Protein AF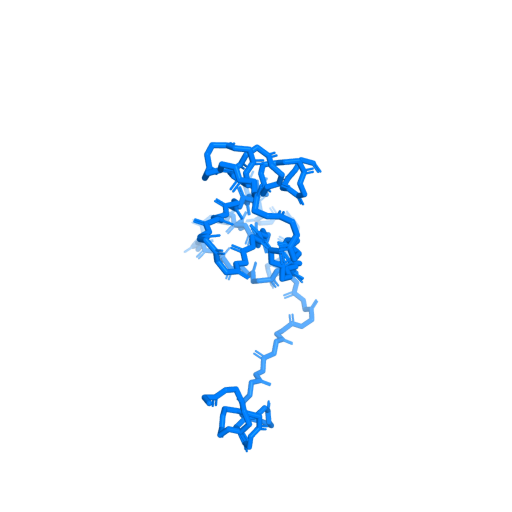-A0A0V1DNP7-F1 (afdb_monomer_lite)

Foldseek 3Di:
DVVVCVVCPVVDDADPDQPPDDPVQWPDKDKDKDWDDDQFKTKMWIWIWTDGPVDIDIHTDDMDMDTDDPPGDDRVVSSVVRVVRRD

Structure (mmCIF, N/CA/C/O backbone):
data_AF-A0A0V1DNP7-F1
#
_entry.id   AF-A0A0V1DNP7-F1
#
loop_
_atom_site.group_PDB
_atom_site.id
_atom_site.type_symbol
_atom_site.label_atom_id
_atom_site.label_alt_id
_atom_site.label_comp_id
_atom_site.label_asym_id
_atom_site.label_entity_id
_atom_site.label_seq_id
_atom_site.pdbx_PDB_ins_code
_atom_site.Cartn_x
_atom_site.Cartn_y
_atom_site.Cartn_z
_atom_site.occupancy
_atom_site.B_iso_or_equiv
_atom_site.auth_seq_id
_atom_site.auth_comp_id
_atom_site.auth_asym_id
_atom_site.auth_atom_id
_atom_site.pdbx_PDB_model_num
ATOM 1 N N . MET A 1 1 ? -21.834 -0.915 -0.239 1.00 60.75 1 MET A N 1
ATOM 2 C CA . MET A 1 1 ? -20.781 -0.469 -1.176 1.00 60.75 1 MET A CA 1
ATOM 3 C C . MET A 1 1 ? -19.977 -1.657 -1.709 1.00 60.75 1 MET A C 1
ATOM 5 O O . MET A 1 1 ? -20.203 -2.010 -2.856 1.00 60.75 1 MET A O 1
ATOM 9 N N . TRP A 1 2 ? -19.212 -2.388 -0.883 1.00 76.88 2 TRP A N 1
ATOM 10 C CA . TRP A 1 2 ? -18.382 -3.530 -1.329 1.00 76.88 2 TRP A CA 1
ATOM 11 C C . TRP A 1 2 ? -19.134 -4.649 -2.083 1.00 76.88 2 TRP A C 1
ATOM 13 O O . TRP A 1 2 ? -18.647 -5.152 -3.088 1.00 76.88 2 TRP A O 1
ATOM 23 N N . LYS A 1 3 ? -20.372 -4.991 -1.678 1.00 84.56 3 LYS A N 1
ATOM 24 C CA . LYS A 1 3 ? -21.202 -6.005 -2.371 1.00 84.56 3 LYS A CA 1
ATOM 25 C C . LYS A 1 3 ? -21.478 -5.674 -3.848 1.00 84.56 3 LYS A C 1
ATOM 27 O O . LYS A 1 3 ? -21.739 -6.575 -4.637 1.00 84.56 3 LYS A O 1
ATOM 32 N N . ARG A 1 4 ? -21.469 -4.386 -4.222 1.00 88.50 4 ARG A N 1
ATOM 33 C CA . ARG A 1 4 ? -21.636 -3.954 -5.620 1.00 88.50 4 ARG A CA 1
ATOM 34 C C . ARG A 1 4 ? -20.337 -4.125 -6.404 1.00 88.50 4 ARG A C 1
ATOM 36 O O . ARG A 1 4 ? -20.381 -4.617 -7.523 1.00 88.50 4 ARG A O 1
ATOM 43 N N . GLU A 1 5 ? -19.202 -3.781 -5.803 1.00 86.31 5 GLU A N 1
ATOM 44 C CA . GLU A 1 5 ? -17.876 -3.925 -6.420 1.00 86.31 5 GLU A CA 1
ATOM 45 C C . GLU A 1 5 ? -17.453 -5.384 -6.570 1.00 86.31 5 GLU A C 1
ATOM 47 O O . GLU A 1 5 ? -16.823 -5.734 -7.563 1.00 86.31 5 GLU A O 1
ATOM 52 N N . ALA A 1 6 ? -17.900 -6.255 -5.659 1.00 89.00 6 ALA A N 1
ATOM 53 C CA . ALA A 1 6 ? -17.687 -7.696 -5.745 1.00 89.00 6 ALA A CA 1
ATOM 54 C C . ALA A 1 6 ? -18.159 -8.280 -7.091 1.00 89.00 6 ALA A C 1
ATOM 56 O O . ALA A 1 6 ? -17.530 -9.184 -7.635 1.00 89.00 6 ALA A O 1
ATOM 57 N N . LYS A 1 7 ? -19.220 -7.713 -7.686 1.00 91.56 7 LYS A N 1
ATOM 58 C CA . LYS A 1 7 ? -19.717 -8.123 -9.010 1.00 91.56 7 LYS A CA 1
ATOM 59 C C . LYS A 1 7 ? -18.736 -7.827 -10.147 1.00 91.56 7 LYS A C 1
ATOM 61 O O . LYS A 1 7 ? -18.875 -8.389 -11.219 1.00 91.56 7 LYS A O 1
ATOM 66 N N . ASN A 1 8 ? -17.761 -6.945 -9.944 1.00 92.62 8 ASN A N 1
ATOM 67 C CA . ASN A 1 8 ? -16.742 -6.612 -10.936 1.00 92.62 8 ASN A CA 1
ATOM 68 C C . ASN A 1 8 ? -15.407 -7.332 -10.687 1.00 92.62 8 ASN A C 1
ATOM 70 O O . ASN A 1 8 ? -14.460 -7.079 -11.429 1.00 92.62 8 ASN A O 1
ATOM 74 N N . LEU A 1 9 ? -15.311 -8.236 -9.700 1.00 89.44 9 LEU A N 1
ATOM 75 C CA . LEU A 1 9 ? -14.055 -8.928 -9.370 1.00 89.44 9 LEU A CA 1
ATOM 76 C C . LEU A 1 9 ? -13.454 -9.670 -10.567 1.00 89.44 9 LEU A C 1
ATOM 78 O O . LEU A 1 9 ? -12.244 -9.638 -10.753 1.00 89.44 9 LEU A O 1
ATOM 82 N N . TRP A 1 10 ? -14.287 -10.261 -11.427 1.00 92.69 10 TRP A N 1
ATOM 83 C CA . TRP A 1 10 ? -13.822 -10.959 -12.631 1.00 92.69 10 TRP A CA 1
ATOM 84 C C . TRP A 1 10 ? -13.115 -10.046 -13.646 1.00 92.69 10 TRP A C 1
ATOM 86 O O . TRP A 1 10 ? -12.415 -10.533 -14.529 1.00 92.69 10 TRP A O 1
ATOM 96 N N . LYS A 1 11 ? -13.311 -8.722 -13.565 1.00 93.56 11 LYS A N 1
ATOM 97 C CA . LYS A 1 11 ? -12.648 -7.747 -14.446 1.00 93.56 11 LYS A CA 1
ATOM 98 C C . LYS A 1 11 ? -11.228 -7.433 -13.981 1.00 93.56 11 LYS A C 1
ATOM 100 O O . LYS A 1 11 ? -10.440 -6.908 -14.764 1.00 93.56 11 LYS A O 1
ATOM 105 N N . ILE A 1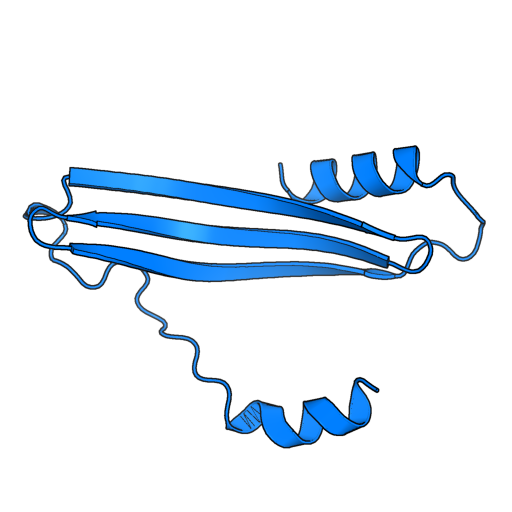 12 ? -10.903 -7.729 -12.722 1.00 90.31 12 ILE A N 1
ATOM 106 C CA . ILE A 1 12 ? -9.594 -7.442 -12.145 1.00 90.31 12 ILE A CA 1
ATOM 107 C C . ILE A 1 12 ? -8.601 -8.485 -12.655 1.00 90.31 12 ILE A C 1
ATOM 109 O O . ILE A 1 12 ? -8.761 -9.684 -12.437 1.00 90.31 12 ILE A O 1
ATOM 113 N N . LYS A 1 13 ? -7.550 -8.016 -13.329 1.00 89.56 13 LYS A N 1
ATOM 114 C CA . LYS A 1 13 ? -6.427 -8.843 -13.772 1.00 89.56 13 LYS A CA 1
ATOM 115 C C . LYS A 1 13 ? -5.179 -8.411 -13.020 1.00 89.56 13 LYS A C 1
ATOM 117 O O . LYS A 1 13 ? -4.737 -7.277 -13.176 1.00 89.56 13 LYS A O 1
ATOM 122 N N . ILE A 1 14 ? -4.610 -9.319 -12.232 1.00 87.56 14 ILE A N 1
ATOM 123 C CA . ILE A 1 14 ? -3.345 -9.099 -11.525 1.00 87.56 14 ILE A CA 1
ATOM 124 C C . ILE A 1 14 ? -2.266 -9.920 -12.243 1.00 87.56 14 ILE A C 1
ATOM 126 O O . ILE A 1 14 ? -2.323 -11.153 -12.216 1.00 87.56 14 ILE A O 1
ATOM 130 N N . PRO A 1 15 ? -1.308 -9.278 -12.933 1.00 87.81 15 PRO A N 1
ATOM 131 C CA . PRO A 1 15 ? -0.187 -9.980 -13.546 1.00 87.81 15 PRO A CA 1
ATOM 132 C C . PRO A 1 15 ? 0.624 -10.727 -12.483 1.00 87.81 15 PRO A C 1
ATOM 134 O O . PRO A 1 15 ? 1.032 -10.133 -11.492 1.00 87.81 15 PRO A O 1
ATOM 137 N N . ARG A 1 16 ? 0.877 -12.025 -12.697 1.00 86.88 16 ARG A N 1
ATOM 138 C CA . ARG A 1 16 ? 1.682 -12.841 -11.766 1.00 86.88 16 ARG A CA 1
ATOM 139 C C . ARG A 1 16 ? 3.175 -12.509 -11.820 1.00 86.88 16 ARG A C 1
ATOM 141 O O . ARG A 1 16 ? 3.875 -12.681 -10.832 1.00 86.88 16 ARG A O 1
ATOM 148 N N . CYS A 1 17 ? 3.661 -12.063 -12.976 1.00 89.81 17 CYS A N 1
ATOM 149 C CA . CYS A 1 17 ? 5.050 -11.663 -13.160 1.00 89.81 17 CYS A CA 1
ATOM 150 C C . CYS A 1 17 ? 5.232 -10.206 -12.711 1.00 89.81 17 CYS A C 1
ATOM 152 O O . CYS A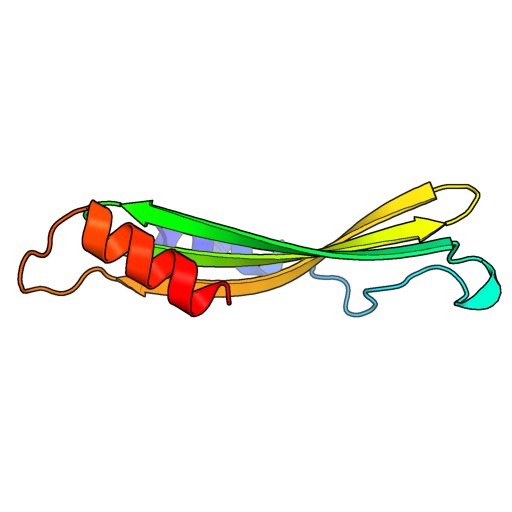 1 1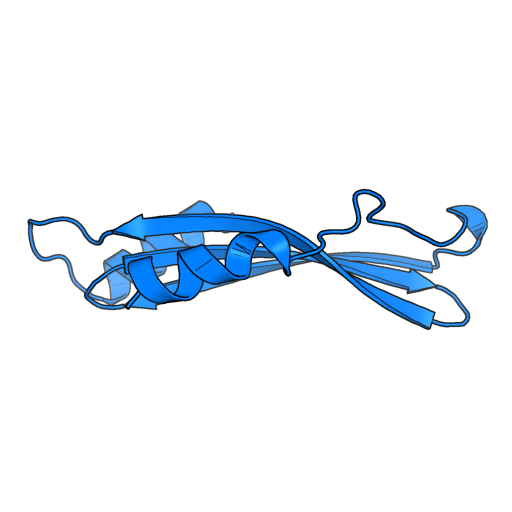7 ? 4.634 -9.293 -13.289 1.00 89.81 17 CYS A O 1
ATOM 154 N N . LEU A 1 18 ? 6.045 -10.003 -11.671 1.00 89.44 18 LEU A N 1
ATOM 155 C CA . LEU A 1 18 ? 6.322 -8.679 -11.110 1.00 89.44 18 LEU A CA 1
ATOM 156 C C . LEU A 1 18 ? 7.454 -7.950 -11.849 1.00 89.44 18 LEU A C 1
ATOM 158 O O . LEU A 1 18 ? 7.444 -6.723 -11.913 1.00 89.44 18 LEU A O 1
ATOM 162 N N . ILE A 1 19 ? 8.378 -8.702 -12.451 1.00 89.62 19 ILE A N 1
ATOM 163 C CA . ILE A 1 19 ? 9.547 -8.191 -13.176 1.00 89.62 19 ILE A CA 1
ATOM 164 C C . ILE A 1 19 ? 9.440 -8.678 -14.628 1.00 89.62 19 ILE A C 1
ATOM 166 O O . ILE A 1 19 ? 9.816 -9.810 -14.917 1.00 89.62 19 ILE A O 1
ATOM 170 N N . PRO A 1 20 ? 8.818 -7.890 -15.523 1.00 81.06 20 PRO A N 1
ATOM 171 C CA . PRO A 1 20 ? 8.546 -8.323 -16.892 1.00 81.06 20 PRO A CA 1
ATOM 172 C C . PRO A 1 20 ? 9.766 -8.246 -17.821 1.00 81.06 20 PRO A C 1
ATOM 174 O O . PRO A 1 20 ? 9.732 -8.860 -18.883 1.00 81.06 20 PRO A O 1
ATOM 177 N N . SER A 1 21 ? 10.794 -7.476 -17.459 1.00 80.69 21 SER A N 1
ATOM 178 C CA . SER A 1 21 ? 12.058 -7.367 -18.191 1.00 80.69 21 SER A CA 1
ATOM 179 C C . SER A 1 21 ? 13.057 -8.439 -17.737 1.00 80.69 21 SER A C 1
ATOM 181 O O . SER A 1 21 ? 12.975 -8.909 -16.597 1.00 80.69 21 SER A O 1
ATOM 183 N N . PRO A 1 22 ? 14.011 -8.836 -18.600 1.00 83.31 22 PRO A N 1
ATOM 184 C CA . PRO A 1 22 ? 15.167 -9.618 -18.182 1.00 83.31 22 PRO A CA 1
ATOM 185 C C . PRO A 1 22 ? 15.868 -8.961 -16.989 1.00 83.31 22 PRO A C 1
ATOM 187 O O . PRO A 1 22 ? 16.009 -7.738 -16.923 1.00 83.31 22 PRO A O 1
ATOM 190 N N . VAL A 1 23 ? 16.334 -9.779 -16.045 1.00 78.62 23 VAL A N 1
ATOM 191 C CA . VAL A 1 23 ? 17.036 -9.289 -14.845 1.00 78.62 23 VAL A CA 1
ATOM 192 C C . VAL A 1 23 ? 18.281 -8.481 -15.232 1.00 78.62 23 VAL A C 1
ATOM 194 O O . VAL A 1 23 ? 18.589 -7.485 -14.591 1.00 78.62 23 VAL A O 1
ATOM 197 N N . GLU A 1 24 ? 18.937 -8.852 -16.331 1.00 83.62 24 GLU A N 1
ATOM 198 C CA . GLU A 1 24 ? 20.119 -8.182 -16.893 1.00 83.62 24 GLU A CA 1
ATOM 199 C C . GLU A 1 24 ? 19.845 -6.748 -17.389 1.00 83.62 24 GLU A C 1
ATOM 201 O O . GLU A 1 24 ? 20.759 -5.930 -17.472 1.00 83.62 24 GLU A O 1
ATOM 206 N N . GLU A 1 25 ? 18.588 -6.426 -17.702 1.00 86.88 25 GLU A N 1
ATOM 207 C CA . GLU A 1 25 ? 18.142 -5.099 -18.153 1.00 86.88 25 GLU A CA 1
ATOM 208 C C . GLU A 1 25 ? 17.507 -4.278 -17.020 1.00 86.88 25 GLU A C 1
ATOM 210 O O . GLU A 1 25 ? 16.972 -3.188 -17.245 1.00 86.88 25 GLU A O 1
ATOM 215 N N . THR A 1 26 ? 17.507 -4.812 -15.798 1.00 89.44 26 THR A N 1
ATOM 216 C CA . THR A 1 26 ? 16.942 -4.148 -14.624 1.00 89.44 26 THR A CA 1
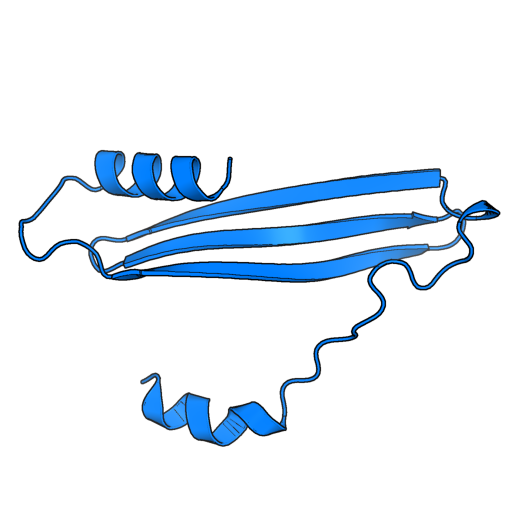ATOM 217 C C . THR A 1 26 ? 18.031 -3.360 -13.909 1.00 89.44 26 THR A C 1
ATOM 219 O O . THR A 1 26 ? 18.940 -3.942 -13.326 1.00 89.44 26 THR A O 1
ATOM 222 N N . ASP A 1 27 ? 17.914 -2.034 -13.925 1.00 92.06 27 ASP A N 1
ATOM 223 C CA . ASP A 1 27 ? 18.863 -1.142 -13.256 1.00 92.06 27 ASP A CA 1
ATOM 224 C C . ASP A 1 27 ? 18.635 -1.145 -11.741 1.00 92.06 27 ASP A C 1
ATOM 226 O O . ASP A 1 27 ? 19.580 -1.201 -10.955 1.00 92.06 27 ASP A O 1
ATOM 230 N N . SER A 1 28 ? 17.372 -1.098 -11.309 1.00 93.38 28 SER A N 1
ATOM 231 C CA . SER A 1 28 ? 17.031 -1.191 -9.893 1.00 93.38 28 SER A CA 1
ATOM 232 C C . SER A 1 28 ? 15.597 -1.652 -9.650 1.00 93.38 28 SER A C 1
ATOM 234 O O . SER A 1 28 ? 14.703 -1.552 -10.496 1.00 93.38 28 SER A O 1
ATOM 236 N N . THR A 1 29 ? 15.373 -2.157 -8.439 1.00 93.94 29 THR A N 1
ATOM 237 C CA . THR A 1 29 ? 14.048 -2.522 -7.942 1.00 93.94 29 THR A CA 1
ATOM 238 C C . THR A 1 29 ? 13.808 -1.875 -6.591 1.00 93.94 29 THR A C 1
ATOM 240 O O . THR A 1 29 ? 14.629 -1.999 -5.685 1.00 93.94 29 THR A O 1
ATOM 243 N N . GLU A 1 30 ? 12.657 -1.235 -6.440 1.00 96.31 30 GLU A N 1
ATOM 244 C CA . GLU A 1 30 ? 12.251 -0.551 -5.220 1.00 96.31 30 GLU A CA 1
ATOM 245 C C . GLU A 1 30 ? 10.931 -1.146 -4.717 1.00 96.31 30 GLU A C 1
ATOM 247 O O . GLU A 1 30 ? 9.948 -1.241 -5.464 1.00 96.31 30 GLU A O 1
ATOM 252 N N . LEU A 1 31 ? 10.895 -1.525 -3.440 1.00 96.00 31 LEU A N 1
ATOM 253 C CA . LEU A 1 31 ? 9.665 -1.909 -2.756 1.00 96.00 31 LEU A CA 1
ATOM 254 C C . LEU A 1 31 ? 9.058 -0.669 -2.098 1.00 96.00 31 LEU A C 1
ATOM 256 O O . LEU A 1 31 ? 9.656 -0.083 -1.199 1.00 96.00 31 LEU A O 1
ATOM 260 N N . HIS A 1 32 ? 7.858 -0.295 -2.530 1.00 97.12 32 HIS A N 1
ATOM 261 C CA . HIS A 1 32 ? 7.109 0.829 -1.974 1.00 97.12 32 HIS A CA 1
ATOM 262 C C . HIS A 1 32 ? 5.920 0.304 -1.185 1.00 97.12 32 HIS A C 1
ATOM 264 O O . HIS A 1 32 ? 5.022 -0.317 -1.760 1.00 97.12 32 HIS A O 1
ATOM 270 N N . VAL A 1 33 ? 5.903 0.556 0.123 1.00 97.88 33 VAL A N 1
ATOM 271 C CA . VAL A 1 33 ? 4.790 0.176 0.996 1.00 97.88 33 VAL A CA 1
ATOM 272 C C . VAL A 1 33 ? 4.145 1.429 1.570 1.00 97.88 33 VAL A C 1
ATOM 274 O O . VAL A 1 33 ? 4.818 2.284 2.139 1.00 97.88 33 VAL A O 1
ATOM 277 N N . TYR A 1 34 ? 2.829 1.535 1.410 1.00 97.44 34 TYR A N 1
ATOM 278 C CA . TYR A 1 34 ? 2.032 2.655 1.899 1.00 97.44 34 TYR A CA 1
ATOM 279 C C . TYR A 1 34 ? 1.052 2.145 2.944 1.00 97.44 34 TYR A C 1
ATOM 281 O O . TYR A 1 34 ? 0.329 1.185 2.679 1.00 97.44 34 TYR A O 1
ATOM 289 N N . GLY A 1 35 ? 1.018 2.787 4.109 1.00 97.38 35 GLY A N 1
ATOM 290 C CA . GLY A 1 35 ? 0.006 2.573 5.140 1.00 97.38 35 GLY A CA 1
ATOM 291 C C . GLY A 1 35 ? -0.988 3.732 5.163 1.00 97.38 35 GLY A C 1
ATOM 292 O O . GLY A 1 35 ? -0.587 4.880 4.999 1.00 97.38 35 GLY A O 1
ATOM 293 N N . ASP A 1 36 ? -2.267 3.435 5.380 1.00 97.88 36 ASP A N 1
ATOM 294 C CA . ASP A 1 36 ? -3.314 4.440 5.577 1.00 97.88 36 ASP A CA 1
ATOM 295 C C . ASP A 1 36 ? -4.299 3.999 6.670 1.00 97.88 36 ASP A C 1
ATOM 297 O O . ASP A 1 36 ? -4.500 2.802 6.924 1.00 97.88 36 ASP A O 1
ATOM 301 N N . ALA A 1 37 ? -4.916 4.972 7.334 1.00 97.69 37 ALA A N 1
ATOM 302 C CA . ALA A 1 37 ? -5.850 4.748 8.418 1.00 97.69 37 ALA A CA 1
ATOM 303 C C . ALA A 1 37 ? -6.997 5.760 8.426 1.00 97.69 37 ALA A C 1
ATOM 305 O O . ALA A 1 37 ? -6.860 6.944 8.151 1.00 97.69 37 ALA A O 1
ATOM 306 N N . SER A 1 38 ? -8.160 5.276 8.840 1.00 96.25 38 SER A N 1
ATOM 307 C CA . SER A 1 38 ? -9.365 6.061 9.072 1.00 96.25 38 SER A CA 1
ATOM 308 C C . SER A 1 38 ? -10.043 5.581 10.350 1.00 96.25 38 SER A C 1
ATOM 310 O O . SER A 1 38 ? -9.743 4.502 10.861 1.00 96.25 38 SER A O 1
ATOM 312 N N . LYS A 1 39 ? -11.058 6.310 10.825 1.00 95.25 39 LYS A N 1
ATOM 313 C CA . LYS A 1 39 ? -11.849 5.884 11.994 1.00 95.25 39 LYS A CA 1
ATOM 314 C C . LYS A 1 39 ? -12.602 4.553 11.816 1.00 95.25 39 LYS A C 1
ATOM 316 O O . LYS A 1 39 ? -13.132 4.039 12.794 1.00 95.25 39 LYS A O 1
ATOM 321 N N . TRP A 1 40 ? -12.672 4.000 10.601 1.00 95.00 40 TRP A N 1
ATOM 322 C CA . TRP A 1 40 ? -13.388 2.749 10.313 1.00 95.00 40 TRP A CA 1
ATOM 323 C C . TRP A 1 40 ? -12.478 1.573 9.961 1.00 95.00 40 TRP A C 1
ATOM 325 O O . TRP A 1 40 ? -12.885 0.424 10.119 1.00 95.00 40 TRP A O 1
ATOM 335 N N . ALA A 1 41 ? -11.276 1.831 9.455 1.00 96.62 41 ALA A N 1
ATOM 336 C CA . ALA A 1 41 ? -10.356 0.801 8.992 1.00 96.62 41 ALA A CA 1
ATOM 337 C C . ALA A 1 41 ? -8.938 1.356 8.873 1.00 96.62 41 ALA A C 1
ATOM 339 O O . ALA A 1 41 ? -8.754 2.557 8.692 1.00 96.62 41 ALA A O 1
ATOM 340 N N . TYR A 1 42 ? -7.960 0.463 8.916 1.00 97.81 42 TYR A N 1
ATOM 341 C CA . TYR A 1 42 ? -6.556 0.751 8.650 1.00 97.81 42 TYR A CA 1
ATOM 342 C C . TYR A 1 42 ? -5.976 -0.346 7.754 1.00 97.81 42 TYR A C 1
ATOM 344 O O . TYR A 1 42 ? -6.460 -1.484 7.749 1.00 97.81 42 TYR A O 1
ATOM 352 N N . GLY A 1 43 ? -4.971 -0.023 6.953 1.00 97.88 43 GLY A N 1
ATOM 353 C CA . GLY A 1 43 ? -4.453 -0.939 5.948 1.00 97.88 43 GLY A CA 1
ATOM 354 C C . GLY A 1 43 ? -3.093 -0.528 5.410 1.00 97.88 43 GLY A C 1
ATOM 355 O O . GLY A 1 43 ? -2.639 0.586 5.642 1.00 97.88 43 GLY A O 1
ATOM 356 N N . ALA A 1 44 ? -2.467 -1.442 4.681 1.00 98.25 44 ALA A N 1
ATOM 357 C CA . ALA A 1 44 ? -1.273 -1.173 3.903 1.00 98.25 44 ALA A CA 1
ATOM 358 C C . ALA A 1 44 ? -1.328 -1.853 2.532 1.00 98.25 44 ALA A C 1
ATOM 360 O O . ALA A 1 44 ? -2.013 -2.866 2.346 1.00 98.25 44 ALA A O 1
ATOM 361 N N . VAL A 1 45 ? -0.594 -1.295 1.574 1.00 97.75 45 VAL A N 1
ATOM 362 C CA . VAL A 1 45 ? -0.437 -1.809 0.212 1.00 97.75 45 VAL A CA 1
ATOM 363 C C . VAL A 1 45 ? 1.026 -1.755 -0.210 1.00 97.75 45 VAL A C 1
ATOM 365 O O . VAL A 1 45 ? 1.706 -0.763 0.036 1.00 97.75 45 VAL A O 1
ATOM 368 N N . ALA A 1 46 ? 1.493 -2.822 -0.854 1.00 97.19 46 ALA A N 1
ATOM 369 C CA . ALA A 1 46 ? 2.854 -2.963 -1.349 1.00 97.19 46 ALA A CA 1
ATOM 370 C C . ALA A 1 46 ? 2.883 -2.992 -2.883 1.00 97.19 46 ALA A C 1
ATOM 372 O O . ALA A 1 46 ? 2.148 -3.754 -3.527 1.00 97.19 46 ALA A O 1
ATOM 373 N N . TYR A 1 47 ? 3.781 -2.196 -3.455 1.00 96.50 47 TYR A N 1
ATOM 374 C CA . TYR A 1 47 ? 4.062 -2.121 -4.881 1.00 96.50 47 TYR A CA 1
ATOM 375 C C . TYR A 1 47 ? 5.540 -2.389 -5.154 1.00 96.50 47 TYR A C 1
ATOM 377 O O . TYR A 1 47 ? 6.409 -1.906 -4.432 1.00 96.50 47 TYR A O 1
ATOM 385 N N . LEU A 1 48 ? 5.824 -3.111 -6.238 1.00 95.56 48 LEU A N 1
ATOM 386 C CA . LEU A 1 48 ? 7.173 -3.238 -6.775 1.00 95.56 48 LEU A CA 1
ATOM 387 C C . LEU A 1 48 ? 7.335 -2.245 -7.916 1.00 95.56 48 LEU A C 1
ATOM 389 O O . LEU A 1 48 ? 6.601 -2.322 -8.904 1.00 95.56 48 LEU A O 1
ATOM 393 N N . LYS A 1 49 ? 8.303 -1.344 -7.798 1.00 95.25 49 LYS A N 1
ATOM 394 C CA . LYS A 1 49 ? 8.750 -0.493 -8.895 1.00 95.25 49 LYS A CA 1
ATOM 395 C C . LYS A 1 49 ? 10.038 -1.080 -9.459 1.00 95.25 49 LYS A C 1
ATOM 397 O O . LYS A 1 49 ? 11.026 -1.219 -8.750 1.00 95.25 49 LYS A O 1
ATOM 402 N N . VAL A 1 50 ? 10.001 -1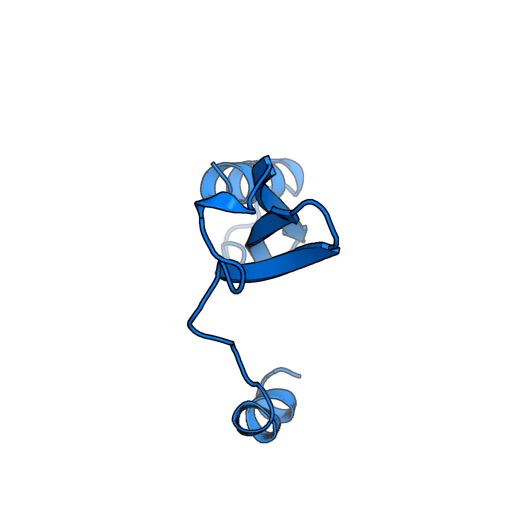.438 -10.732 1.00 94.12 50 VAL A N 1
ATOM 403 C CA . VAL A 1 50 ? 11.137 -1.962 -11.492 1.00 94.12 50 VAL A CA 1
ATOM 404 C C . VAL A 1 50 ? 11.570 -0.872 -12.456 1.00 94.12 50 VAL A C 1
ATOM 406 O O . VAL A 1 50 ? 10.756 -0.417 -13.264 1.00 94.12 50 VAL A O 1
ATOM 409 N N . ILE A 1 51 ? 12.820 -0.442 -12.346 1.00 93.44 51 ILE A N 1
ATOM 410 C CA . ILE A 1 51 ? 13.445 0.520 -13.247 1.00 93.44 51 ILE A CA 1
ATOM 411 C C . ILE A 1 51 ? 14.376 -0.273 -14.161 1.00 93.44 51 ILE A C 1
ATOM 413 O O . ILE A 1 51 ? 15.322 -0.908 -13.701 1.00 93.44 51 ILE A O 1
ATOM 417 N N . SER A 1 52 ? 14.073 -0.258 -15.451 1.00 90.69 52 SER A N 1
ATOM 418 C CA . SER A 1 52 ? 14.917 -0.790 -16.519 1.00 90.69 52 SER A CA 1
ATOM 419 C C . SER A 1 52 ? 15.340 0.351 -17.439 1.00 90.69 52 SER A C 1
ATOM 421 O O . SER A 1 52 ? 14.667 1.387 -17.467 1.00 90.69 52 SER A O 1
ATOM 423 N N . LYS A 1 53 ? 16.379 0.119 -18.247 1.00 85.81 53 LYS A N 1
ATOM 424 C CA . LYS A 1 53 ? 16.968 1.119 -19.156 1.00 85.81 53 LYS A CA 1
ATOM 425 C C . LYS A 1 53 ? 15.936 1.885 -19.989 1.00 85.81 53 LYS A C 1
ATOM 427 O O . LYS A 1 53 ? 16.013 3.104 -20.097 1.00 85.81 53 LYS A O 1
ATOM 432 N N . ASP A 1 54 ? 14.937 1.177 -20.513 1.00 85.62 54 ASP A N 1
ATOM 433 C CA . ASP A 1 54 ? 13.931 1.758 -21.410 1.00 85.62 54 ASP A CA 1
ATOM 434 C C . ASP A 1 54 ? 12.609 2.110 -20.716 1.00 85.62 54 ASP A C 1
ATOM 436 O O . ASP A 1 54 ? 11.780 2.841 -21.267 1.00 85.62 54 ASP A O 1
ATOM 440 N N . LYS A 1 55 ? 12.344 1.552 -19.525 1.00 90.00 55 LYS A N 1
ATOM 441 C CA . LYS A 1 55 ? 11.025 1.666 -18.894 1.00 90.00 55 LYS A CA 1
ATOM 442 C C . LYS A 1 55 ? 11.044 1.452 -17.388 1.00 90.00 55 LYS A C 1
ATOM 444 O O . LYS A 1 55 ? 11.602 0.490 -16.875 1.00 90.00 55 LYS A O 1
ATOM 449 N N . THR A 1 56 ? 10.263 2.277 -16.691 1.00 92.31 56 THR A N 1
ATOM 450 C CA . THR A 1 56 ? 9.841 2.014 -15.310 1.00 92.31 56 THR A CA 1
ATOM 451 C C . THR A 1 56 ? 8.463 1.350 -15.289 1.00 92.31 56 THR A C 1
ATOM 453 O O . THR A 1 56 ? 7.515 1.841 -15.907 1.00 92.31 56 THR A O 1
ATOM 456 N N . THR A 1 57 ? 8.327 0.239 -14.564 1.00 92.38 57 THR A N 1
ATOM 457 C CA . THR A 1 57 ? 7.054 -0.471 -14.366 1.00 92.38 57 THR A CA 1
ATOM 458 C C . THR A 1 57 ? 6.728 -0.574 -12.882 1.00 92.38 57 THR A C 1
ATOM 460 O O . THR A 1 57 ? 7.582 -0.947 -12.087 1.00 92.38 57 THR A O 1
ATOM 463 N N . VAL A 1 58 ? 5.476 -0.300 -12.511 1.00 93.56 58 VAL A N 1
ATOM 464 C CA . VAL A 1 58 ? 4.971 -0.503 -11.147 1.00 93.56 58 VAL A CA 1
ATOM 465 C C . VAL A 1 58 ? 3.957 -1.643 -11.146 1.00 93.56 58 VAL A C 1
ATOM 467 O O . VAL A 1 58 ? 3.044 -1.678 -11.976 1.00 93.56 58 VAL A O 1
ATOM 470 N N . ARG A 1 59 ? 4.117 -2.596 -10.227 1.00 93.69 59 ARG A N 1
ATOM 471 C CA . ARG A 1 59 ? 3.234 -3.756 -10.064 1.00 93.69 59 ARG A CA 1
ATOM 472 C C . ARG A 1 59 ? 2.690 -3.815 -8.647 1.00 93.69 59 ARG A C 1
ATOM 474 O O . ARG A 1 59 ? 3.432 -3.664 -7.685 1.00 93.69 59 ARG A O 1
ATOM 481 N N . PHE A 1 60 ? 1.392 -4.071 -8.533 1.00 94.00 60 PHE A N 1
ATOM 482 C CA . PHE A 1 60 ? 0.767 -4.421 -7.262 1.00 94.00 60 PHE A CA 1
ATOM 483 C C . PHE A 1 60 ? 1.281 -5.787 -6.800 1.00 94.00 60 PHE A C 1
ATOM 485 O O . PHE A 1 60 ? 1.238 -6.743 -7.575 1.00 94.00 60 PHE A O 1
ATOM 492 N N . ILE A 1 61 ? 1.745 -5.871 -5.552 1.00 94.62 61 ILE A N 1
ATOM 493 C CA . ILE A 1 61 ? 2.182 -7.130 -4.938 1.00 94.62 61 ILE A CA 1
ATOM 494 C C . ILE A 1 61 ? 1.058 -7.674 -4.062 1.00 94.62 61 ILE A C 1
ATOM 496 O O . ILE A 1 61 ? 0.549 -8.770 -4.287 1.00 94.62 61 ILE A O 1
ATOM 500 N N . MET A 1 62 ? 0.676 -6.899 -3.048 1.00 94.56 62 MET A N 1
ATOM 501 C CA . MET A 1 62 ? -0.325 -7.292 -2.068 1.00 94.56 62 MET A CA 1
ATOM 502 C C . MET A 1 62 ? -0.883 -6.085 -1.321 1.00 94.56 62 MET A C 1
ATOM 504 O O . MET A 1 62 ? -0.276 -5.018 -1.273 1.00 94.56 62 MET A O 1
ATOM 508 N N . SER A 1 63 ? -2.018 -6.290 -0.662 1.00 95.50 63 SER A N 1
ATOM 509 C CA . SER A 1 63 ? -2.588 -5.346 0.295 1.00 95.50 63 SER A CA 1
ATOM 510 C C . SER A 1 63 ? -3.144 -6.091 1.498 1.00 95.50 63 SER A C 1
ATOM 512 O O . SER A 1 63 ? -3.673 -7.196 1.359 1.00 95.50 63 SER A O 1
ATOM 514 N N . LYS A 1 64 ? -3.091 -5.465 2.671 1.00 96.50 64 LYS A N 1
ATOM 515 C CA . LYS A 1 64 ? -3.694 -5.972 3.902 1.00 96.50 64 LYS A CA 1
ATOM 516 C C . LYS A 1 64 ? -4.515 -4.860 4.538 1.00 96.50 64 LYS A C 1
ATOM 518 O O . LYS A 1 64 ? -3.975 -3.817 4.878 1.00 96.50 64 LYS A O 1
ATOM 523 N N . SER A 1 65 ? -5.804 -5.099 4.747 1.00 95.50 65 SER A N 1
ATOM 524 C CA . SER A 1 65 ? -6.708 -4.142 5.395 1.00 95.50 65 SER A CA 1
ATOM 525 C C . SER A 1 65 ? -7.395 -4.791 6.592 1.00 95.50 65 SER A C 1
ATOM 527 O O . SER A 1 65 ? -7.649 -5.998 6.598 1.00 95.50 65 SER A O 1
ATOM 529 N N . ARG A 1 66 ? -7.678 -4.000 7.627 1.00 96.12 66 ARG A N 1
ATOM 530 C CA . ARG A 1 66 ? -8.330 -4.429 8.869 1.00 96.12 66 ARG A CA 1
ATOM 531 C C . ARG A 1 66 ? -9.385 -3.398 9.264 1.00 96.12 66 ARG A C 1
ATOM 533 O O . ARG A 1 66 ? -9.156 -2.196 9.164 1.00 96.12 66 ARG A O 1
ATOM 540 N N . VAL A 1 67 ? -10.545 -3.869 9.714 1.00 96.56 67 VAL A N 1
ATOM 541 C CA . VAL A 1 67 ? -11.582 -2.999 10.288 1.00 96.56 67 VAL A CA 1
ATOM 542 C C . VAL A 1 67 ? -11.065 -2.441 11.616 1.00 96.56 67 VAL A C 1
ATOM 544 O O . VAL A 1 67 ? -10.397 -3.157 12.367 1.00 96.56 67 VAL A O 1
ATOM 547 N N . ALA A 1 68 ? -11.342 -1.167 11.894 1.00 95.81 68 ALA A N 1
ATOM 548 C CA . ALA A 1 68 ? -10.971 -0.545 13.156 1.00 95.81 68 ALA A CA 1
ATOM 549 C C . ALA A 1 68 ? -11.625 -1.301 14.333 1.00 95.81 68 ALA A C 1
ATOM 551 O O . ALA A 1 68 ? -12.748 -1.798 14.193 1.00 95.81 68 ALA A O 1
ATOM 552 N N . PRO A 1 69 ? -10.949 -1.425 15.489 1.00 94.75 69 PRO A N 1
ATOM 553 C CA . PRO A 1 69 ? -11.517 -2.112 16.643 1.00 94.75 69 PRO A CA 1
ATOM 554 C C . PRO A 1 69 ? -12.845 -1.491 17.093 1.00 94.75 69 PRO A C 1
ATOM 556 O O . PRO A 1 69 ? -13.012 -0.275 17.052 1.00 94.75 69 PRO A O 1
ATOM 559 N N . LEU A 1 70 ? -13.764 -2.323 17.597 1.00 94.12 70 LEU A N 1
ATOM 560 C CA . LEU A 1 70 ? -15.042 -1.851 18.153 1.00 94.12 70 LEU A CA 1
ATOM 561 C C . LEU A 1 70 ? -14.839 -0.900 19.338 1.00 94.12 70 LEU A C 1
ATOM 563 O O . LEU A 1 70 ? -15.604 0.042 19.521 1.00 94.12 70 LEU A O 1
ATOM 567 N N . LYS A 1 71 ? -13.792 -1.139 20.139 1.00 93.88 71 LYS A N 1
ATOM 568 C CA . LYS A 1 71 ? -13.350 -0.179 21.145 1.00 93.88 71 LYS A CA 1
ATOM 569 C C . LYS A 1 71 ? -12.644 0.966 20.432 1.00 93.88 71 LYS A C 1
ATOM 571 O O . LYS A 1 71 ? -11.559 0.764 19.887 1.00 93.88 71 LYS A O 1
ATOM 576 N N . THR A 1 72 ? -13.242 2.152 20.489 1.00 91.19 72 THR A N 1
ATOM 577 C CA . THR A 1 72 ? -12.681 3.359 19.886 1.00 91.19 72 THR A CA 1
ATOM 578 C C . THR A 1 72 ? -11.245 3.568 20.347 1.00 91.19 72 THR A C 1
ATOM 580 O O . THR A 1 72 ? -10.955 3.666 21.541 1.00 91.19 72 THR A O 1
ATOM 583 N N . ILE A 1 73 ? -10.349 3.642 19.372 1.00 95.31 73 ILE A N 1
ATOM 584 C CA . ILE A 1 73 ? -8.967 4.067 19.544 1.00 95.31 73 ILE A CA 1
ATOM 585 C C . ILE A 1 73 ? -8.738 5.325 18.715 1.00 95.31 73 ILE A C 1
ATOM 587 O O . ILE A 1 73 ? -9.493 5.625 17.791 1.00 95.31 73 ILE A O 1
ATOM 591 N N . THR A 1 74 ? -7.724 6.094 19.087 1.00 97.44 74 THR A N 1
ATOM 592 C CA . THR A 1 74 ? -7.429 7.369 18.437 1.00 97.44 74 THR A CA 1
ATOM 593 C C . THR A 1 74 ? -6.923 7.154 17.010 1.00 97.44 74 THR A C 1
ATOM 595 O O . THR A 1 74 ? -6.308 6.128 16.708 1.00 97.44 74 THR A O 1
ATOM 598 N N . LEU A 1 75 ? -7.153 8.137 16.134 1.00 97.25 75 LEU A N 1
ATOM 599 C CA . LEU A 1 75 ? -6.665 8.092 14.753 1.00 97.25 75 LEU A CA 1
ATOM 600 C C . LEU A 1 75 ? -5.133 7.922 14.676 1.00 97.25 75 LEU A C 1
ATOM 602 O O . LEU A 1 75 ? -4.713 7.000 13.984 1.00 97.25 75 LEU A O 1
ATOM 606 N N . PRO A 1 76 ? -4.305 8.634 15.475 1.00 97.88 76 PRO A N 1
ATOM 607 C CA . PRO A 1 76 ? -2.857 8.402 15.484 1.00 97.88 76 PRO A CA 1
ATOM 608 C C . PRO A 1 76 ? -2.455 6.966 15.847 1.00 97.88 76 PRO A C 1
ATOM 610 O O . PRO A 1 76 ? -1.470 6.433 15.345 1.00 97.88 76 PRO A O 1
ATOM 613 N N . ARG A 1 77 ? -3.228 6.287 16.707 1.00 97.56 77 ARG A N 1
ATOM 614 C CA . ARG A 1 77 ? -2.965 4.879 17.037 1.00 97.56 77 ARG A CA 1
ATOM 615 C C . ARG A 1 77 ? -3.312 3.954 15.872 1.00 97.56 77 ARG A C 1
ATOM 617 O O . ARG A 1 77 ? -2.619 2.964 15.672 1.00 97.56 77 ARG A O 1
ATOM 624 N N . LEU A 1 78 ? -4.364 4.259 15.114 1.00 98.12 78 LEU A N 1
ATOM 625 C CA . LEU A 1 78 ? -4.712 3.522 13.897 1.00 98.12 78 LEU A CA 1
ATOM 626 C C . LEU A 1 78 ? -3.673 3.742 12.790 1.00 98.12 78 LEU A C 1
ATOM 628 O O . LEU A 1 78 ? -3.292 2.774 12.140 1.00 98.12 78 LEU A O 1
ATOM 632 N N . GLU A 1 79 ? -3.169 4.968 12.627 1.00 97.75 79 GLU A N 1
ATOM 633 C CA . GLU A 1 79 ? -2.053 5.290 11.723 1.00 97.75 79 GLU A CA 1
ATOM 634 C C . GLU A 1 79 ? -0.796 4.498 12.099 1.00 97.75 79 GLU A C 1
ATOM 636 O O . GLU A 1 79 ? -0.195 3.854 11.243 1.00 97.75 79 GLU A O 1
ATOM 641 N N . LEU A 1 80 ? -0.458 4.430 13.392 1.00 97.81 80 LEU A N 1
ATOM 642 C CA . LEU A 1 80 ? 0.642 3.592 13.874 1.00 97.81 80 LEU A CA 1
ATOM 643 C C . LEU A 1 80 ? 0.417 2.103 13.564 1.00 97.81 80 LEU A C 1
ATOM 645 O O . LEU A 1 80 ? 1.351 1.394 13.200 1.00 97.81 80 LEU A O 1
ATOM 649 N N . MET A 1 81 ? -0.817 1.609 13.682 1.00 97.44 81 MET A N 1
ATOM 650 C CA . MET A 1 81 ? -1.143 0.227 13.319 1.00 97.44 81 MET A CA 1
ATOM 651 C C . MET A 1 81 ? -1.070 -0.020 11.807 1.00 97.44 81 MET A C 1
ATOM 653 O O . MET A 1 81 ? -0.711 -1.129 11.416 1.00 97.44 81 MET A O 1
ATOM 657 N N . ALA A 1 82 ? -1.403 0.972 10.972 1.00 97.81 82 ALA A N 1
ATOM 658 C CA . ALA A 1 82 ? -1.213 0.926 9.522 1.00 97.81 82 ALA A CA 1
ATOM 659 C C . ALA A 1 82 ? 0.277 0.895 9.158 1.00 97.81 82 ALA A C 1
ATOM 661 O O . ALA A 1 82 ? 0.693 0.066 8.354 1.00 97.81 82 ALA A O 1
ATOM 662 N N . ALA A 1 83 ? 1.089 1.732 9.810 1.00 97.25 83 ALA A N 1
ATOM 663 C CA . ALA A 1 83 ? 2.540 1.724 9.657 1.00 97.25 83 ALA A CA 1
ATOM 664 C C . ALA A 1 83 ? 3.146 0.377 10.085 1.00 97.25 83 ALA A C 1
ATOM 666 O O . ALA A 1 83 ? 3.987 -0.167 9.383 1.00 97.25 83 ALA A O 1
ATOM 667 N N . LEU A 1 84 ? 2.657 -0.216 11.180 1.00 97.06 84 LEU A N 1
ATOM 668 C CA . LEU A 1 84 ? 3.118 -1.525 11.651 1.00 97.06 84 LEU A CA 1
ATOM 669 C C . LEU A 1 84 ? 2.862 -2.650 10.640 1.00 97.06 84 LEU A C 1
ATOM 671 O O . LEU A 1 84 ? 3.675 -3.555 10.526 1.00 97.06 84 LEU A O 1
ATOM 675 N N . ILE A 1 85 ? 1.731 -2.632 9.930 1.00 96.88 85 ILE A N 1
ATOM 676 C CA . ILE A 1 85 ? 1.453 -3.636 8.887 1.00 96.88 85 ILE A CA 1
ATOM 677 C C . ILE A 1 85 ? 2.115 -3.304 7.542 1.00 96.88 85 ILE A C 1
ATOM 679 O O . ILE A 1 85 ? 2.050 -4.133 6.636 1.00 96.88 85 ILE A O 1
ATOM 683 N N . ALA A 1 86 ? 2.682 -2.105 7.403 1.00 95.88 86 ALA A N 1
ATOM 684 C CA . ALA A 1 86 ? 3.477 -1.688 6.254 1.00 95.88 86 ALA A CA 1
ATOM 685 C C . ALA A 1 86 ? 4.980 -1.999 6.419 1.00 95.88 86 ALA A C 1
ATOM 687 O O . ALA A 1 86 ? 5.707 -1.925 5.431 1.00 95.88 86 ALA A O 1
ATOM 688 N N . ALA A 1 87 ? 5.426 -2.312 7.642 1.00 84.94 87 ALA A N 1
ATOM 689 C CA . ALA A 1 87 ? 6.816 -2.604 8.000 1.00 84.94 87 ALA A CA 1
ATOM 690 C C . ALA A 1 87 ? 7.202 -4.080 7.815 1.00 84.94 87 ALA A C 1
ATOM 692 O O . ALA A 1 87 ? 6.301 -4.953 7.862 1.00 84.94 87 ALA A O 1
#

pLDDT: mean 92.51, std 6.03, range [60.75, 98.25]

InterPro domains:
  IPR008042 Retrotransposon Pao-like, RNAseH-like domain [PF05380] (6-87)

Radius of gyration: 16.72 Å; chains: 1; bounding box: 42×21×43 Å

Organism: Trichinella pseudospiralis (NCBI:txid6337)

Sequence (87 aa):
MWKREAKNLWKIKIPRCLIPSPVEETDSTELHVYGDASKWAYGAVAYLKVISKDKTTVRFIMSKSRVAPLKTITLPRLELMAALIAA

Secondary structure (DSSP, 8-state):
-HHHHGGGGGG----S-S--S-GGGEEEEEEEEEEEE-SSEEEEEEEEEEEETTEEEEEEEEEEEEEPPSS---HHHHHHHHHHHH-